Protein AF-A0A5K1F4Z0-F1 (afdb_monomer)

Sequence (58 aa):
ELMPGGVNSPVRAFKSVGGQPIVFDSVKGSRAWDVDGNEYIDYVGSWGPAIIGHADDK

Structure (mmCIF, N/CA/C/O backbone):
data_AF-A0A5K1F4Z0-F1
#
_entry.id   AF-A0A5K1F4Z0-F1
#
loop_
_atom_site.group_PDB
_atom_site.id
_atom_site.type_symbol
_atom_site.label_atom_id
_atom_site.label_alt_id
_atom_site.label_comp_id
_atom_site.label_asym_id
_atom_site.label_entity_id
_atom_site.label_seq_id
_atom_site.pdbx_PDB_ins_code
_atom_site.Cartn_x
_atom_site.Cartn_y
_atom_site.Cartn_z
_atom_site.occupancy
_atom_site.B_iso_or_equiv
_atom_site.auth_seq_id
_atom_site.auth_comp_id
_atom_site.auth_asym_id
_atom_site.auth_atom_id
_atom_site.pdbx_PDB_model_num
ATOM 1 N N . GLU A 1 1 ? -11.535 -8.283 17.136 1.00 78.50 1 GLU A N 1
ATOM 2 C CA . GLU A 1 1 ? -10.147 -7.873 17.434 1.00 78.50 1 GLU A CA 1
ATOM 3 C C . GLU A 1 1 ? -9.217 -9.044 17.142 1.00 78.50 1 GLU A C 1
ATOM 5 O O . GLU A 1 1 ? -9.355 -10.070 17.791 1.00 78.50 1 GLU A O 1
ATOM 10 N N . LEU A 1 2 ? -8.366 -8.948 16.112 1.00 95.25 2 LEU A N 1
ATOM 11 C CA . LEU A 1 2 ? -7.501 -10.062 15.669 1.00 95.25 2 LEU A CA 1
ATOM 12 C C . LEU A 1 2 ? -6.003 -9.725 15.717 1.00 95.25 2 LEU A C 1
ATOM 14 O O . LEU A 1 2 ? -5.179 -10.614 15.890 1.00 95.25 2 LEU A O 1
ATOM 18 N N . MET A 1 3 ? -5.648 -8.446 15.564 1.00 97.00 3 MET A N 1
ATOM 19 C CA . MET A 1 3 ? -4.266 -7.963 15.521 1.00 97.00 3 MET A CA 1
ATOM 20 C C . MET A 1 3 ? -4.141 -6.680 16.353 1.00 97.00 3 MET A C 1
ATOM 22 O O . MET A 1 3 ? -5.032 -5.825 16.264 1.00 97.00 3 MET A O 1
ATOM 26 N N . PRO A 1 4 ? -3.054 -6.492 17.125 1.00 96.19 4 PRO A N 1
ATOM 27 C CA . PRO A 1 4 ? -2.801 -5.242 17.835 1.00 96.19 4 PRO A CA 1
ATOM 28 C C . PRO A 1 4 ? -2.745 -4.050 16.872 1.00 96.19 4 PRO A C 1
ATOM 30 O O . PRO A 1 4 ? -1.954 -4.027 15.932 1.00 96.19 4 PRO 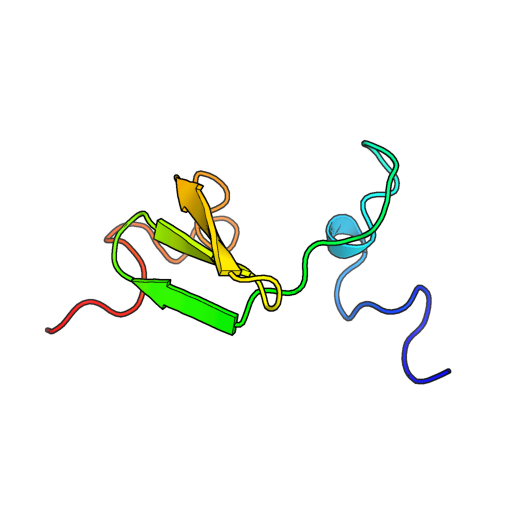A O 1
ATOM 33 N N . GLY A 1 5 ? -3.608 -3.054 17.086 1.00 95.00 5 GLY A N 1
ATOM 34 C CA . GLY A 1 5 ? -3.720 -1.899 16.188 1.00 95.00 5 GLY A CA 1
ATOM 35 C C . GLY A 1 5 ? -4.277 -2.222 14.795 1.00 95.00 5 GLY A C 1
ATOM 36 O O . GLY A 1 5 ? -4.133 -1.401 13.896 1.00 95.00 5 GLY A O 1
ATOM 37 N N . GLY A 1 6 ? -4.878 -3.404 14.607 1.00 96.75 6 G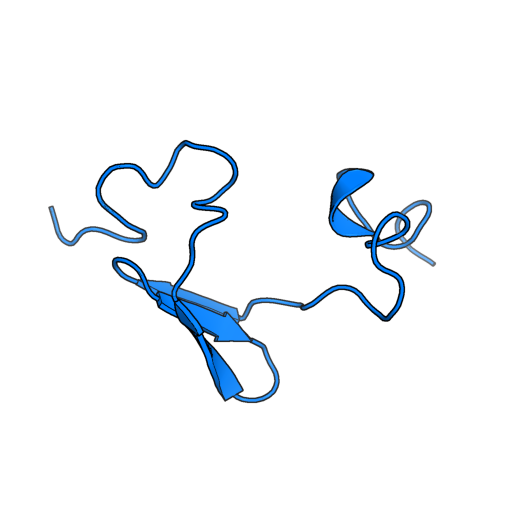LY A N 1
ATOM 38 C CA . GLY A 1 6 ? -5.516 -3.817 13.354 1.00 96.75 6 GLY A CA 1
ATOM 39 C C . GLY A 1 6 ? -4.556 -4.172 12.216 1.00 96.75 6 GLY A C 1
ATOM 40 O O . GLY A 1 6 ? -5.018 -4.413 11.105 1.00 96.75 6 GLY A O 1
ATOM 41 N N . VAL A 1 7 ? -3.239 -4.217 12.459 1.00 97.62 7 VAL A N 1
ATOM 42 C CA . VAL A 1 7 ? -2.224 -4.383 11.406 1.00 97.62 7 VAL A CA 1
ATOM 43 C C . VAL A 1 7 ? -1.087 -5.322 11.810 1.00 97.62 7 VAL A C 1
ATOM 45 O O . VAL A 1 7 ? -0.737 -5.434 12.979 1.00 97.62 7 VAL A O 1
ATOM 48 N N . ASN A 1 8 ? -0.442 -5.929 10.810 1.00 97.56 8 ASN A N 1
ATOM 49 C CA . ASN A 1 8 ? 0.728 -6.806 10.983 1.00 97.56 8 ASN A CA 1
ATOM 50 C C . ASN A 1 8 ? 2.082 -6.070 10.979 1.00 97.56 8 ASN A C 1
ATOM 52 O O . ASN A 1 8 ? 3.123 -6.681 11.191 1.00 97.56 8 ASN A O 1
ATOM 56 N N . SER A 1 9 ? 2.095 -4.766 10.697 1.00 97.44 9 SER A N 1
ATOM 57 C CA . SER A 1 9 ? 3.292 -3.922 10.770 1.00 97.44 9 SER A CA 1
ATOM 58 C C . SER A 1 9 ? 2.881 -2.509 11.197 1.00 97.44 9 SER A C 1
ATOM 60 O O . SER A 1 9 ? 1.959 -1.966 10.583 1.00 97.44 9 SER A O 1
ATOM 62 N N . PRO A 1 10 ? 3.523 -1.892 12.213 1.00 97.62 10 PRO A N 1
ATOM 63 C CA . PRO A 1 10 ? 3.040 -0.649 12.825 1.00 97.62 10 PRO A CA 1
ATOM 64 C C . PRO A 1 10 ? 2.829 0.512 11.851 1.00 97.62 10 PRO A C 1
ATOM 66 O O . PRO A 1 10 ? 1.876 1.274 12.007 1.00 97.62 10 PRO A O 1
ATOM 69 N N . VAL A 1 11 ? 3.681 0.632 10.827 1.00 97.94 11 VAL A N 1
ATOM 70 C CA . VAL A 1 11 ? 3.602 1.717 9.835 1.00 97.94 11 VAL A CA 1
ATOM 71 C C . VAL A 1 11 ? 2.286 1.696 9.050 1.00 97.94 11 VAL A C 1
ATOM 73 O O . VAL A 1 11 ? 1.786 2.738 8.634 1.00 97.94 11 VAL A O 1
ATOM 76 N N . ARG A 1 12 ? 1.665 0.517 8.919 1.00 98.06 12 ARG A N 1
ATOM 77 C CA . ARG A 1 12 ? 0.392 0.345 8.215 1.00 98.06 12 ARG A CA 1
ATOM 78 C C . ARG A 1 12 ? -0.788 0.949 8.975 1.00 98.06 12 ARG A C 1
ATOM 80 O O . ARG A 1 12 ? -1.821 1.151 8.369 1.00 98.06 12 ARG A O 1
ATOM 87 N N . ALA A 1 13 ? -0.651 1.267 10.266 1.00 97.88 13 ALA A N 1
ATOM 88 C CA . ALA A 1 13 ? -1.732 1.843 11.073 1.00 97.88 13 ALA A CA 1
ATOM 89 C C . ALA A 1 13 ? -1.968 3.347 10.826 1.00 97.88 13 ALA A C 1
ATOM 91 O O . ALA A 1 13 ? -2.799 3.942 11.505 1.00 97.88 13 ALA A O 1
ATOM 92 N N . PHE A 1 14 ? -1.201 3.983 9.930 1.00 98.00 14 PHE A N 1
ATOM 93 C CA . PHE A 1 14 ? -1.358 5.391 9.520 1.00 98.00 14 PHE A CA 1
ATOM 94 C C . PHE A 1 14 ? -1.260 6.429 10.657 1.00 98.00 14 PHE A C 1
ATOM 96 O O . PHE A 1 14 ? -1.550 7.608 10.465 1.00 98.00 14 PHE A O 1
ATOM 103 N N . LYS A 1 15 ? -0.748 6.042 11.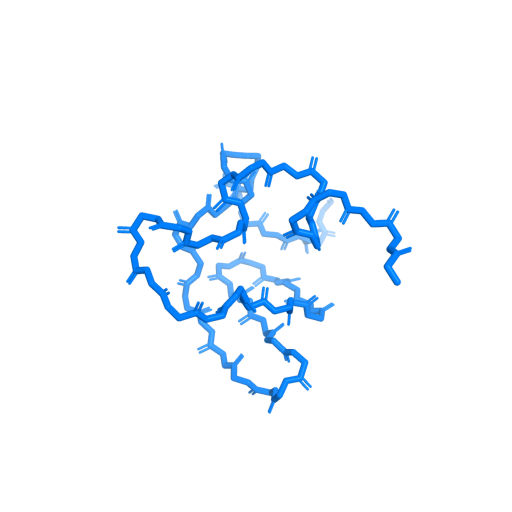834 1.00 97.62 15 LYS A N 1
ATOM 104 C CA . LYS A 1 15 ? -0.655 6.915 13.021 1.00 97.62 15 LYS A CA 1
ATOM 105 C C . LYS A 1 15 ? 0.075 8.242 12.775 1.00 97.62 15 LYS A C 1
ATOM 107 O O . LYS A 1 15 ? -0.239 9.222 13.436 1.00 97.62 15 LYS A O 1
ATOM 112 N N . SER A 1 16 ? 1.035 8.277 11.851 1.00 98.19 16 SER A N 1
ATOM 113 C CA . SER A 1 16 ? 1.825 9.478 11.539 1.00 98.19 16 SER A CA 1
ATOM 114 C C . SER A 1 16 ? 1.107 10.493 10.648 1.00 98.19 16 SER A C 1
ATOM 116 O O . SER A 1 16 ? 1.471 11.662 10.671 1.00 98.19 16 SER A O 1
ATOM 118 N N . VAL A 1 17 ? 0.125 10.056 9.856 1.00 97.75 17 VAL A N 1
ATOM 119 C CA . VAL A 1 17 ? -0.599 10.906 8.890 1.00 97.75 17 VAL A CA 1
ATOM 120 C C . VAL A 1 17 ? -2.076 11.088 9.252 1.00 97.75 17 VAL A C 1
ATOM 122 O O . VAL A 1 17 ? -2.735 11.973 8.716 1.00 97.75 17 VAL A O 1
ATOM 125 N N . GLY A 1 18 ? -2.583 10.295 10.200 1.00 97.69 18 GLY A N 1
ATOM 126 C CA . GLY A 1 18 ? -3.991 10.274 10.581 1.00 97.69 18 GLY A CA 1
ATOM 127 C C . GLY A 1 18 ? -4.864 9.507 9.584 1.00 97.69 18 GLY A C 1
ATOM 128 O O . GLY A 1 18 ? -4.387 8.965 8.589 1.00 97.69 18 GLY A O 1
ATOM 129 N N . GLY A 1 19 ? -6.166 9.450 9.868 1.00 95.75 19 GLY A N 1
ATOM 130 C CA . GLY A 1 19 ? -7.131 8.718 9.046 1.00 95.75 19 GLY A CA 1
ATOM 131 C C . GLY A 1 19 ? -7.157 7.213 9.322 1.00 95.75 19 GLY A C 1
ATOM 132 O O . GLY A 1 19 ? -6.758 6.759 10.396 1.00 95.75 19 GLY A O 1
ATOM 133 N N . GLN A 1 20 ? -7.693 6.454 8.366 1.00 96.00 20 GLN A N 1
ATOM 134 C CA . GLN A 1 20 ? -7.760 4.993 8.412 1.00 96.00 20 GLN A CA 1
ATOM 135 C C . GLN A 1 20 ? -6.790 4.388 7.385 1.00 96.00 20 GLN A C 1
ATOM 137 O O . GLN A 1 20 ? -6.623 4.967 6.310 1.00 96.00 20 GLN A O 1
ATOM 142 N N . PRO A 1 21 ? -6.152 3.243 7.689 1.00 97.06 21 PRO A N 1
ATOM 143 C CA . PRO A 1 21 ? -5.354 2.505 6.715 1.00 97.06 21 PRO A CA 1
ATOM 144 C C . PRO A 1 21 ? -6.159 2.124 5.472 1.00 97.06 21 PRO A C 1
ATOM 146 O O . PRO A 1 21 ? -7.311 1.708 5.584 1.00 97.06 21 PRO A O 1
ATOM 149 N N . ILE A 1 22 ? -5.520 2.192 4.306 1.00 97.81 22 ILE A N 1
ATOM 150 C CA . ILE A 1 22 ? -6.102 1.729 3.041 1.00 97.81 22 ILE A CA 1
ATOM 151 C C . ILE A 1 22 ? -5.893 0.217 2.925 1.00 97.81 22 ILE A C 1
ATOM 153 O O . ILE A 1 22 ? -4.779 -0.282 3.117 1.00 97.81 22 ILE A O 1
ATOM 157 N N . VAL A 1 23 ? -6.962 -0.514 2.611 1.00 98.12 23 VAL A N 1
ATOM 158 C CA . VAL A 1 23 ? -6.910 -1.955 2.342 1.00 98.12 23 VAL A CA 1
ATOM 159 C C . VAL A 1 23 ? -6.844 -2.159 0.832 1.00 98.12 23 VAL A C 1
ATOM 161 O O . VAL A 1 23 ? -7.791 -1.839 0.122 1.00 98.12 23 VAL A O 1
ATOM 164 N N . PHE A 1 24 ? -5.717 -2.678 0.348 1.00 98.44 24 PHE A N 1
ATOM 165 C CA . PHE A 1 24 ? -5.491 -2.929 -1.075 1.00 98.44 24 PHE A CA 1
ATOM 166 C C . PHE A 1 24 ? -6.002 -4.309 -1.500 1.00 98.44 24 PHE A C 1
ATOM 168 O O . PHE A 1 24 ? -5.746 -5.291 -0.803 1.00 98.44 24 PHE A O 1
ATOM 175 N N . ASP A 1 25 ? -6.687 -4.364 -2.643 1.00 98.62 25 ASP A N 1
ATOM 176 C CA . ASP A 1 25 ? -7.193 -5.5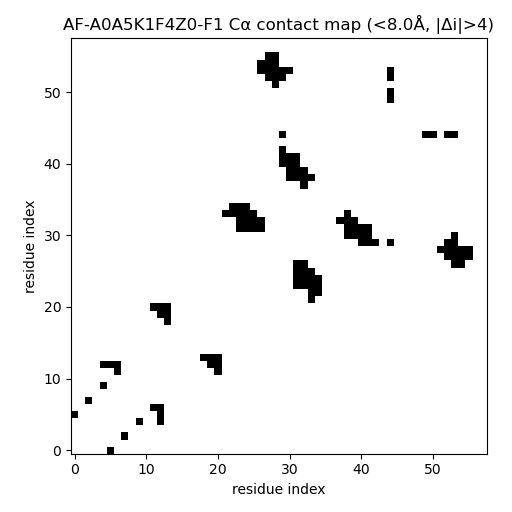96 -3.262 1.00 98.62 25 ASP A CA 1
ATOM 177 C C . ASP A 1 25 ? -6.200 -6.150 -4.294 1.00 98.62 25 ASP A C 1
ATOM 179 O O . ASP A 1 25 ? -5.855 -7.332 -4.278 1.00 98.62 25 ASP A O 1
ATOM 183 N N . SER A 1 26 ? -5.672 -5.283 -5.164 1.00 98.44 26 SER A N 1
ATOM 184 C CA . SER A 1 26 ? -4.768 -5.699 -6.238 1.00 98.44 26 SER A CA 1
ATOM 185 C C . SER A 1 26 ? -3.722 -4.644 -6.594 1.00 98.44 26 SER A C 1
ATOM 187 O O . SER A 1 26 ? -3.840 -3.460 -6.278 1.00 98.44 26 SER A O 1
ATOM 189 N N . VAL A 1 27 ? -2.653 -5.101 -7.247 1.00 98.56 27 VAL A N 1
ATOM 190 C CA . VAL A 1 27 ? -1.515 -4.290 -7.691 1.00 98.56 27 VAL A CA 1
ATOM 191 C C . VAL A 1 27 ? -0.984 -4.821 -9.024 1.00 98.56 27 VAL A C 1
ATOM 193 O O . VAL A 1 27 ? -0.955 -6.033 -9.242 1.00 98.56 27 VAL A O 1
ATOM 196 N N . LYS A 1 28 ? -0.553 -3.931 -9.924 1.00 98.56 28 LYS A 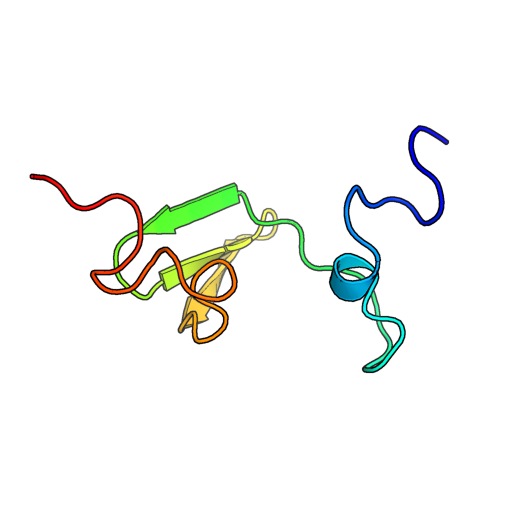N 1
ATOM 197 C CA . LYS A 1 28 ? 0.070 -4.284 -11.213 1.00 98.56 28 LYS A CA 1
ATOM 198 C C . LYS A 1 28 ? 0.917 -3.121 -11.718 1.00 98.56 28 LYS A C 1
ATOM 200 O O . LYS A 1 28 ? 0.454 -1.981 -11.771 1.00 98.56 28 LYS A O 1
ATOM 205 N N . GLY A 1 29 ? 2.156 -3.400 -12.119 1.00 98.50 29 GLY A N 1
ATOM 206 C CA . GLY A 1 29 ? 3.101 -2.367 -12.535 1.00 98.50 29 GLY A CA 1
ATOM 207 C C . GLY A 1 29 ? 3.270 -1.312 -11.438 1.00 98.50 29 GLY A C 1
ATOM 208 O O . GLY A 1 29 ? 3.564 -1.649 -10.295 1.00 98.50 29 GLY A O 1
ATOM 209 N N . SER A 1 30 ? 3.049 -0.040 -11.768 1.00 98.50 30 SER A N 1
ATOM 210 C CA . SER A 1 30 ? 3.125 1.084 -10.822 1.00 98.50 30 SER A CA 1
ATOM 211 C C . SER A 1 30 ? 1.785 1.473 -10.187 1.00 98.50 30 SER A C 1
ATOM 213 O O . SER A 1 30 ? 1.677 2.559 -9.615 1.00 98.50 30 SER A O 1
ATOM 215 N N . ARG A 1 31 ? 0.744 0.644 -10.321 1.00 98.69 31 ARG A N 1
ATOM 216 C CA . ARG A 1 31 ? -0.617 0.954 -9.866 1.00 98.69 31 ARG A CA 1
ATOM 217 C C . ARG A 1 31 ? -1.083 0.008 -8.765 1.00 98.69 31 ARG A C 1
ATOM 219 O O . ARG A 1 31 ? -0.725 -1.173 -8.759 1.00 98.69 31 ARG A O 1
ATOM 226 N N . ALA A 1 32 ? -1.897 0.546 -7.863 1.00 98.69 32 ALA A N 1
ATOM 227 C CA . ALA A 1 32 ? -2.566 -0.183 -6.793 1.00 98.69 32 ALA A CA 1
ATOM 228 C C . ALA A 1 32 ? -4.051 0.188 -6.756 1.00 98.69 32 ALA A C 1
ATOM 230 O O . ALA A 1 32 ? -4.389 1.359 -6.944 1.00 98.69 32 ALA A O 1
ATOM 231 N N . TRP A 1 33 ? -4.907 -0.794 -6.480 1.00 98.81 33 TRP A N 1
ATOM 232 C CA . TRP A 1 33 ? -6.350 -0.618 -6.337 1.00 98.81 33 TRP A CA 1
ATOM 233 C C . TRP A 1 33 ? -6.795 -1.057 -4.947 1.00 98.81 33 TRP A C 1
ATOM 235 O O . TRP A 1 33 ? -6.430 -2.143 -4.482 1.00 98.81 33 TRP A O 1
ATOM 245 N N . ASP A 1 34 ? -7.544 -0.195 -4.265 1.00 98.75 34 ASP A N 1
ATOM 246 C CA . ASP A 1 34 ? -8.138 -0.528 -2.972 1.00 98.75 34 ASP A CA 1
ATOM 247 C C . ASP A 1 34 ? -9.469 -1.275 -3.111 1.00 98.75 34 ASP A C 1
ATOM 249 O O . ASP A 1 34 ? -10.026 -1.410 -4.201 1.00 98.75 34 ASP A O 1
ATOM 253 N N . VAL A 1 35 ? -9.967 -1.793 -1.988 1.00 98.62 35 VAL A N 1
ATOM 254 C CA . VAL A 1 35 ? -11.238 -2.535 -1.928 1.00 98.62 35 VAL A CA 1
ATOM 255 C C . VAL A 1 35 ? -12.469 -1.688 -2.277 1.00 98.62 35 VAL A C 1
ATOM 257 O O . VAL A 1 35 ? -13.529 -2.252 -2.542 1.00 98.62 35 VAL A O 1
ATOM 260 N N . ASP A 1 36 ? -12.335 -0.360 -2.300 1.00 98.50 36 ASP A N 1
ATOM 261 C CA . ASP A 1 36 ? -13.391 0.580 -2.683 1.00 98.50 36 ASP A CA 1
ATOM 262 C C . ASP A 1 36 ? -13.318 0.957 -4.180 1.00 98.50 36 ASP A C 1
ATOM 264 O O . ASP A 1 36 ? -14.186 1.668 -4.692 1.00 98.50 36 ASP A O 1
ATOM 268 N N . GLY A 1 37 ? -12.312 0.455 -4.907 1.00 98.19 37 GLY A N 1
ATOM 269 C CA . GLY A 1 37 ? -12.112 0.679 -6.339 1.00 98.19 37 GLY A CA 1
ATOM 270 C C . GLY A 1 37 ? -11.303 1.932 -6.687 1.00 98.19 37 GLY A C 1
ATOM 271 O O . GLY A 1 37 ? -11.244 2.303 -7.862 1.00 98.19 37 GLY A O 1
ATOM 272 N N . ASN A 1 38 ? -10.670 2.591 -5.714 1.00 98.69 38 ASN A N 1
ATOM 273 C CA . ASN A 1 38 ? -9.796 3.732 -5.977 1.00 98.69 38 ASN A CA 1
ATOM 274 C C . ASN A 1 38 ? -8.463 3.262 -6.570 1.00 98.69 38 ASN A C 1
ATOM 276 O O . ASN A 1 38 ? -7.862 2.302 -6.088 1.00 98.69 38 ASN A O 1
ATOM 280 N N . GLU A 1 39 ? -7.968 3.975 -7.584 1.00 98.75 39 GLU A N 1
ATOM 281 C CA . GLU A 1 39 ? -6.652 3.729 -8.179 1.00 98.75 39 GLU A CA 1
ATOM 282 C C . GLU A 1 39 ? -5.613 4.730 -7.664 1.00 98.75 39 GLU A C 1
ATOM 284 O O . GLU A 1 39 ? -5.839 5.943 -7.635 1.00 98.75 39 GLU A O 1
ATOM 289 N N . TYR A 1 40 ? -4.424 4.220 -7.355 1.00 98.81 40 TYR A N 1
ATOM 290 C CA . TYR A 1 40 ? -3.277 5.001 -6.914 1.00 98.81 40 TYR A CA 1
ATOM 291 C C . TYR A 1 40 ? -2.062 4.744 -7.807 1.00 98.81 40 TYR A C 1
ATOM 293 O O . TYR A 1 40 ? -1.830 3.621 -8.257 1.00 98.81 40 TYR A O 1
ATOM 301 N N . ILE A 1 41 ? -1.237 5.776 -8.009 1.00 98.75 41 ILE A N 1
ATOM 302 C CA . ILE A 1 41 ? 0.157 5.580 -8.430 1.00 98.75 41 ILE A CA 1
ATOM 303 C C . ILE A 1 41 ? 0.949 5.188 -7.181 1.00 98.75 41 ILE A C 1
ATOM 305 O O . ILE A 1 41 ? 1.031 5.974 -6.235 1.00 98.75 41 ILE A O 1
ATOM 309 N N . ASP A 1 42 ? 1.511 3.982 -7.163 1.00 98.75 42 ASP A N 1
ATOM 310 C CA . ASP A 1 42 ? 2.197 3.446 -5.991 1.00 98.75 42 ASP A CA 1
ATOM 311 C C . ASP A 1 42 ? 3.670 3.873 -5.947 1.00 98.75 42 ASP A C 1
ATOM 313 O O . ASP A 1 42 ? 4.515 3.370 -6.686 1.00 98.75 42 ASP A O 1
ATOM 317 N N . TYR A 1 43 ? 3.972 4.782 -5.021 1.00 98.50 43 TYR A N 1
ATOM 318 C CA . TYR A 1 43 ? 5.336 5.175 -4.659 1.00 98.50 43 TYR A CA 1
ATOM 319 C C . TYR A 1 43 ? 5.846 4.502 -3.377 1.00 98.50 43 TYR A C 1
ATOM 321 O O . TYR A 1 43 ? 7.012 4.669 -3.025 1.00 98.50 43 TYR A O 1
ATOM 329 N N . VAL A 1 44 ? 5.003 3.747 -2.666 1.00 98.44 44 VAL A N 1
ATOM 330 C CA . VAL A 1 44 ? 5.439 2.919 -1.534 1.00 98.44 44 VAL A CA 1
ATOM 331 C C . VAL A 1 44 ? 6.163 1.685 -2.062 1.00 98.44 44 VAL A C 1
ATOM 333 O O . VAL A 1 44 ? 7.173 1.284 -1.484 1.00 98.44 44 VAL A O 1
ATOM 336 N N . GLY A 1 45 ? 5.679 1.076 -3.149 1.00 97.94 45 GLY A N 1
ATOM 337 C CA . GLY A 1 45 ? 6.382 0.004 -3.861 1.00 97.94 45 GLY A CA 1
ATOM 338 C C . GLY A 1 45 ? 6.696 -1.197 -2.966 1.00 97.94 45 GLY A C 1
ATOM 339 O O . GLY A 1 45 ? 7.805 -1.735 -2.985 1.00 97.94 45 GLY A O 1
ATOM 340 N N . SER A 1 46 ? 5.747 -1.569 -2.099 1.00 97.38 46 SER A N 1
ATOM 341 C CA . SER A 1 46 ? 5.929 -2.568 -1.032 1.00 97.38 46 SER A CA 1
ATOM 342 C C . SER A 1 46 ? 7.094 -2.268 -0.064 1.00 97.38 46 SER A C 1
ATOM 344 O O . SER A 1 46 ? 7.649 -3.187 0.541 1.00 97.38 46 SER A O 1
ATOM 346 N N . TRP A 1 47 ? 7.446 -0.995 0.125 1.00 98.31 47 TRP A N 1
ATOM 347 C CA . TRP A 1 47 ? 8.621 -0.540 0.881 1.00 98.31 47 TRP A CA 1
ATOM 348 C C . TRP A 1 47 ? 9.963 -0.905 0.223 1.00 98.31 47 TRP A C 1
ATOM 350 O O . TRP A 1 47 ? 10.973 -1.021 0.914 1.00 98.31 47 TRP A O 1
ATOM 360 N N . GLY A 1 48 ? 9.984 -1.097 -1.102 1.00 98.25 48 GLY A N 1
ATOM 361 C CA . GLY A 1 48 ? 11.201 -1.356 -1.882 1.00 98.25 48 GLY A CA 1
ATOM 362 C C . GLY A 1 48 ? 11.159 -2.539 -2.865 1.00 98.25 48 GLY A C 1
ATOM 363 O O . GLY A 1 48 ? 11.675 -2.381 -3.969 1.00 98.25 48 GLY A O 1
ATOM 364 N N . PRO A 1 49 ? 10.573 -3.710 -2.539 1.00 98.12 49 PRO A N 1
ATOM 365 C CA . PRO A 1 49 ? 10.625 -4.901 -3.391 1.00 98.12 49 PRO A CA 1
ATOM 366 C C . PRO A 1 49 ? 10.066 -4.719 -4.807 1.00 98.12 49 PRO A C 1
ATOM 368 O O . PRO A 1 49 ? 10.548 -5.368 -5.732 1.00 98.12 49 PRO A O 1
ATOM 371 N N . ALA A 1 50 ? 9.082 -3.837 -5.000 1.00 97.81 50 ALA A N 1
ATOM 372 C CA . ALA A 1 50 ? 8.432 -3.627 -6.294 1.00 97.81 50 ALA A CA 1
ATOM 373 C C . ALA A 1 50 ? 9.240 -2.694 -7.221 1.00 97.81 50 ALA A C 1
ATOM 375 O O . ALA A 1 50 ? 8.689 -1.779 -7.829 1.00 97.81 50 ALA A O 1
ATOM 376 N N . ILE A 1 51 ? 10.557 -2.904 -7.336 1.00 98.19 51 ILE A N 1
ATOM 377 C CA . ILE A 1 51 ? 11.451 -2.038 -8.128 1.00 98.19 51 ILE A CA 1
ATOM 378 C C . ILE A 1 51 ? 11.132 -2.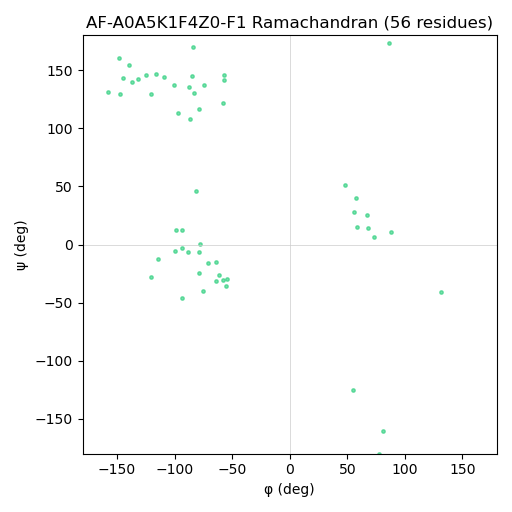057 -9.630 1.00 98.19 51 ILE A C 1
ATOM 380 O O . ILE A 1 51 ? 11.302 -1.052 -10.315 1.00 98.19 51 ILE A O 1
ATOM 384 N N . ILE A 1 52 ? 10.644 -3.191 -10.134 1.00 97.75 52 ILE A N 1
ATOM 385 C CA . ILE A 1 52 ? 10.174 -3.361 -11.518 1.00 97.75 52 ILE A CA 1
ATOM 386 C C . ILE A 1 52 ? 8.645 -3.252 -11.627 1.00 97.75 52 ILE A C 1
ATOM 388 O O . ILE A 1 52 ? 8.067 -3.585 -12.656 1.00 97.75 52 ILE A O 1
ATOM 392 N N . GLY A 1 53 ? 7.985 -2.774 -10.570 1.00 98.25 53 GLY A N 1
ATOM 393 C CA . GLY A 1 53 ? 6.536 -2.806 -10.425 1.00 98.25 53 GLY A CA 1
ATOM 394 C C . GLY A 1 53 ? 6.017 -4.117 -9.832 1.00 98.25 53 GLY A C 1
ATOM 395 O O . GLY A 1 53 ? 6.759 -5.069 -9.586 1.00 98.25 53 GLY A O 1
ATOM 396 N N . HIS A 1 54 ? 4.719 -4.137 -9.550 1.00 98.50 54 HIS A N 1
ATOM 397 C CA . HIS A 1 54 ? 4.018 -5.287 -8.989 1.00 98.50 54 HIS A CA 1
ATOM 398 C C . HIS A 1 54 ? 3.568 -6.266 -10.071 1.00 98.50 54 HIS A C 1
ATOM 400 O O . HIS A 1 54 ? 3.138 -5.838 -11.143 1.00 98.50 54 HIS A O 1
ATOM 406 N N . ALA A 1 55 ? 3.589 -7.563 -9.751 1.00 97.88 55 ALA A N 1
ATOM 407 C CA . ALA A 1 55 ? 3.075 -8.637 -10.606 1.00 97.88 55 ALA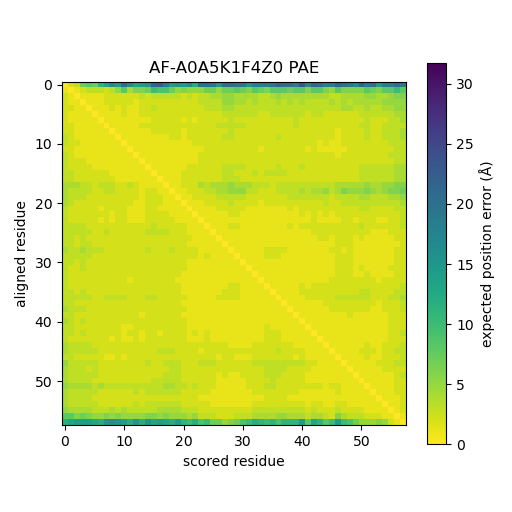 A CA 1
ATOM 408 C C . ALA A 1 55 ? 3.560 -8.530 -12.065 1.00 97.88 55 ALA A C 1
ATOM 410 O O . ALA A 1 55 ? 2.747 -8.505 -12.990 1.00 97.88 55 ALA A O 1
ATOM 411 N N . ASP A 1 56 ? 4.874 -8.396 -12.272 1.00 97.19 56 ASP A N 1
ATOM 412 C CA . ASP A 1 56 ? 5.462 -8.425 -13.617 1.00 97.19 56 ASP A CA 1
ATOM 413 C C . ASP A 1 56 ? 5.103 -9.741 -14.335 1.00 97.19 56 ASP A C 1
ATOM 415 O O . ASP A 1 56 ? 4.945 -10.776 -13.692 1.00 97.19 56 ASP A O 1
ATOM 419 N N . ASP A 1 57 ? 4.917 -9.695 -15.657 1.00 95.81 57 ASP A N 1
ATOM 420 C CA . ASP A 1 57 ? 4.455 -10.863 -16.434 1.00 95.81 57 ASP A CA 1
ATOM 421 C C . ASP A 1 57 ? 5.561 -11.892 -16.722 1.00 95.81 57 ASP A C 1
ATOM 423 O O . ASP A 1 57 ? 5.283 -12.937 -17.316 1.00 95.81 57 ASP A O 1
ATOM 427 N N . LYS A 1 58 ? 6.813 -11.581 -16.372 1.00 88.56 58 LYS A N 1
ATOM 428 C CA . LYS A 1 58 ? 7.982 -12.418 -16.657 1.00 88.56 58 LYS A CA 1
ATOM 429 C C . LY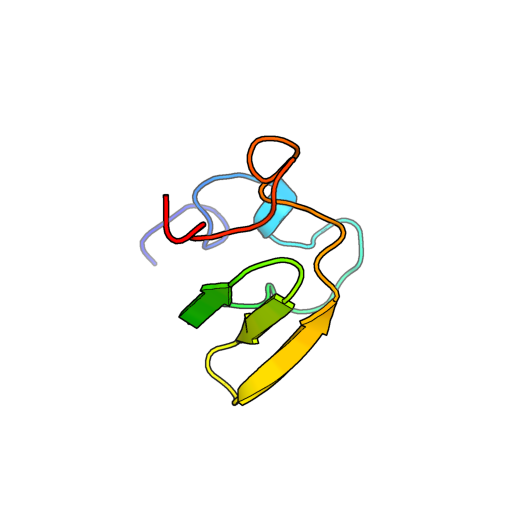S A 1 58 ? 8.360 -13.347 -15.513 1.00 88.56 58 LYS A C 1
ATOM 431 O O . LYS A 1 58 ? 8.210 -12.959 -14.335 1.00 88.56 58 LYS A O 1
#

Secondary structure (DSSP, 8-state):
--SGGGSSSGGGG-TTT-S----EEEEEBTEEEETT--EEE-SSGGGTT-TT-BS---

Solvent-accessible surface area (backbone atoms only — not comparable to full-atom values): 3795 Å² total; per-residue (Å²): 140,90,45,78,81,76,40,96,48,79,79,58,44,26,78,91,80,53,82,75,57,86,59,71,68,50,61,45,44,57,35,35,30,32,77,86,69,51,78,41,81,51,84,59,33,87,81,55,82,34,77,84,28,29,77,62,95,122

Nearest PDB structures (foldseek):
  3k28-assembly2_D  TM=9.955E-01  e=1.262E-06  Bacillus anthracis str. 'Ames Ancestor'
  5i92-assembly3_F  TM=9.891E-01  e=2.269E-06  Pseudomonas aeruginosa PAO1
  5i92-assembly2_D  TM=9.959E-01  e=3.144E-06  Pseudomonas aeruginosa PAO1
  2e7u-assembly1_A-2  TM=9.947E-01  e=5.655E-06  Thermus thermophilus HB8
  5i92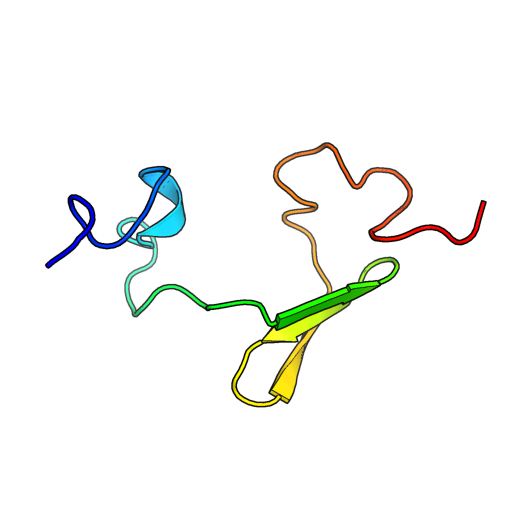-assembly3_E  TM=9.940E-01  e=8.363E-06  Pseudomonas aeruginosa PAO1

Mean predicted aligned error: 2.4 Å

Foldseek 3Di:
DPDVLPDPDVVQNCPVPDDGGFAWDDWFFQWTATPVGDIDRDPCCVVPPQPRTPPDPD

pLDDT: mean 97.37, std 2.92, range [78.5, 98.81]

InterPro domains:
  IPR015422 Pyridoxal phosphate-dependent transferase, small domain [G3DSA:3.90.1150.10] (1-58)
  IPR015424 Pyridoxal phosphate-dependent transferase [SSF53383] (1-57)

Organism: NCBI:txid210225

Radius of gyration: 12.71 Å; Cα contacts (8 Å, |Δi|>4): 63; chains: 1; bounding box: 25×23×34 Å